Protein AF-A0A316LSP2-F1 (afdb_monomer_lite)

Radius of gyration: 18.0 Å; chains: 1; bounding box: 44×34×35 Å

Foldseek 3Di:
DDDPVVVVVLVVCVVVDDQDQDDDDPPADPVRSCVVCVVPRRVVSCCCVPPVVVVQVVVCVVVVHHDPQKDWAWDFADPPPRHTDIDIDGD

Structure (mmCIF, N/CA/C/O backbone):
data_AF-A0A316LSP2-F1
#
_entry.id   AF-A0A316LSP2-F1
#
loop_
_atom_site.group_PDB
_atom_site.id
_atom_site.type_symbol
_atom_site.label_atom_id
_atom_site.label_alt_id
_atom_site.label_comp_id
_atom_site.label_asym_id
_atom_site.label_entity_id
_atom_site.label_seq_id
_atom_site.pdbx_PDB_ins_code
_atom_site.Cartn_x
_atom_site.Cartn_y
_atom_site.Cartn_z
_atom_site.occupancy
_atom_site.B_iso_or_equiv
_atom_site.auth_seq_id
_atom_site.auth_comp_id
_atom_site.auth_asym_id
_atom_site.auth_atom_id
_atom_site.pdbx_PDB_model_num
ATOM 1 N N . VAL A 1 1 ? -16.348 6.468 16.584 1.00 65.75 1 VAL A N 1
ATOM 2 C CA . VAL A 1 1 ? -15.752 5.213 17.104 1.00 65.75 1 VAL A CA 1
ATOM 3 C C . VAL A 1 1 ? -16.022 4.129 16.073 1.00 65.75 1 VAL A C 1
ATOM 5 O O . VAL A 1 1 ? -17.129 4.108 15.553 1.00 65.75 1 VAL A O 1
ATOM 8 N N . ASP A 1 2 ? -15.022 3.329 15.694 1.00 81.44 2 ASP A N 1
ATOM 9 C CA . ASP A 1 2 ? -15.196 2.281 14.674 1.00 81.44 2 ASP A CA 1
ATOM 10 C C . ASP A 1 2 ? -16.180 1.197 15.152 1.00 81.44 2 ASP A C 1
ATOM 12 O O . ASP A 1 2 ? -16.211 0.857 16.335 1.00 81.44 2 ASP A O 1
ATOM 16 N N . ALA A 1 3 ? -16.959 0.632 14.224 1.00 92.00 3 ALA A N 1
ATOM 17 C CA . ALA A 1 3 ? -17.810 -0.524 14.503 1.00 92.00 3 ALA A CA 1
ATOM 18 C C . ALA A 1 3 ? -16.960 -1.750 14.909 1.00 92.00 3 ALA A C 1
ATOM 20 O O . ALA A 1 3 ? -15.820 -1.866 14.446 1.00 92.00 3 ALA A O 1
ATOM 21 N N . PRO A 1 4 ? -17.491 -2.705 15.702 1.00 94.38 4 PRO A N 1
ATOM 22 C CA . PRO A 1 4 ? -16.718 -3.846 16.210 1.00 94.38 4 PRO A CA 1
ATOM 23 C C . PRO A 1 4 ? -15.977 -4.640 15.125 1.00 94.38 4 PRO A C 1
ATOM 25 O O . PRO A 1 4 ? -14.801 -4.959 15.290 1.00 94.38 4 PRO A O 1
ATOM 28 N N . ALA A 1 5 ? -16.625 -4.880 13.980 1.00 93.25 5 ALA A N 1
ATOM 29 C CA . ALA A 1 5 ? -16.010 -5.563 12.842 1.00 93.25 5 ALA A CA 1
ATOM 30 C C . ALA A 1 5 ? -14.816 -4.779 12.269 1.00 93.25 5 ALA A C 1
ATOM 32 O O . ALA A 1 5 ? -13.738 -5.330 12.056 1.00 93.25 5 ALA A O 1
ATOM 33 N N . LYS A 1 6 ? -14.974 -3.463 12.090 1.00 90.88 6 LYS A N 1
ATOM 34 C CA . LYS A 1 6 ? -13.913 -2.588 11.579 1.00 90.88 6 LYS A CA 1
ATOM 35 C C . LYS A 1 6 ? -12.746 -2.482 12.563 1.00 90.88 6 LYS A C 1
ATOM 37 O O . LYS A 1 6 ? -11.591 -2.492 12.146 1.00 90.88 6 LYS A O 1
ATOM 42 N N . LEU A 1 7 ? -13.032 -2.450 13.865 1.00 93.00 7 LEU A N 1
ATOM 43 C CA . LEU A 1 7 ? -12.010 -2.467 14.910 1.00 93.00 7 LEU A CA 1
ATOM 44 C C . LEU A 1 7 ? -11.210 -3.779 14.911 1.00 93.00 7 LEU A C 1
ATOM 46 O O . LEU A 1 7 ? -9.990 -3.742 15.076 1.00 93.00 7 LEU A O 1
ATOM 50 N N . ALA A 1 8 ? -11.874 -4.921 14.714 1.00 95.00 8 ALA A N 1
ATOM 51 C CA . ALA A 1 8 ? -11.215 -6.223 14.630 1.00 95.00 8 ALA A CA 1
ATOM 52 C C . ALA A 1 8 ? -10.233 -6.283 13.449 1.00 95.00 8 ALA A C 1
ATOM 54 O O . ALA A 1 8 ? -9.053 -6.571 13.654 1.00 95.00 8 ALA A O 1
ATOM 55 N N . VAL A 1 9 ? -10.683 -5.900 12.248 1.00 95.12 9 VAL A N 1
ATOM 56 C CA . VAL A 1 9 ? -9.824 -5.828 11.050 1.00 95.12 9 VAL A CA 1
ATOM 57 C C . VAL A 1 9 ? -8.662 -4.864 11.272 1.00 95.12 9 VAL A C 1
ATOM 59 O O . VAL A 1 9 ? -7.516 -5.165 10.953 1.00 95.12 9 VAL A O 1
ATOM 62 N N . ARG A 1 10 ? -8.926 -3.709 11.887 1.00 93.56 10 ARG A N 1
ATOM 63 C CA . ARG A 1 10 ? -7.887 -2.722 12.176 1.00 93.56 10 ARG A CA 1
ATOM 64 C C . ARG A 1 10 ? -6.782 -3.281 13.075 1.00 93.56 10 ARG A C 1
ATOM 66 O O . ARG A 1 10 ? -5.614 -2.997 12.835 1.00 93.56 10 ARG A O 1
ATOM 73 N N . ARG A 1 11 ? -7.130 -4.076 14.090 1.00 93.94 11 ARG A N 1
ATOM 74 C CA . ARG A 1 11 ? -6.148 -4.722 14.979 1.00 93.94 11 ARG A CA 1
ATOM 75 C C . ARG A 1 11 ? -5.292 -5.748 14.242 1.00 93.94 11 ARG A C 1
ATOM 77 O O . ARG A 1 11 ? -4.091 -5.780 14.473 1.00 93.94 11 ARG A O 1
ATOM 84 N N . GLN A 1 12 ? -5.891 -6.521 13.337 1.00 95.50 12 GLN A N 1
ATOM 85 C CA . GLN A 1 12 ? -5.154 -7.454 12.480 1.00 95.50 12 GLN A CA 1
ATOM 86 C C . GLN A 1 12 ? -4.171 -6.706 11.572 1.00 95.50 12 GLN A C 1
ATOM 88 O O . GLN A 1 12 ? -2.988 -7.021 11.547 1.00 95.50 12 GLN A O 1
ATOM 93 N N . LEU A 1 13 ? -4.625 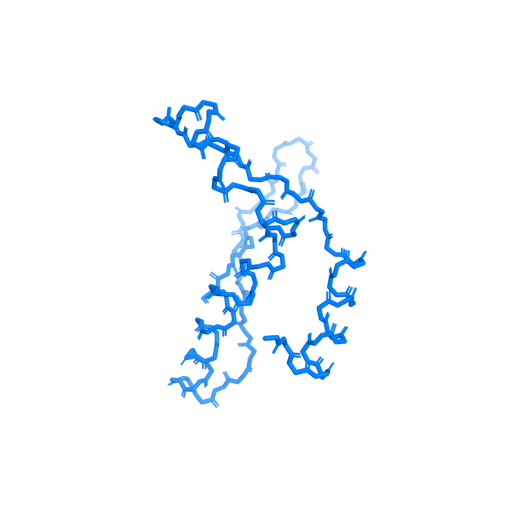-5.639 10.907 1.00 94.88 13 LEU A N 1
ATOM 94 C CA . LEU A 1 13 ? -3.769 -4.832 10.033 1.00 94.88 13 LEU A CA 1
ATOM 95 C C . LEU A 1 13 ? -2.610 -4.160 10.779 1.00 94.88 13 LEU A C 1
ATOM 97 O O . LEU A 1 13 ? -1.532 -4.023 10.217 1.00 94.88 13 LEU A O 1
ATOM 101 N N . ILE A 1 14 ? -2.812 -3.742 12.031 1.00 93.69 14 ILE A N 1
ATOM 102 C CA . ILE A 1 14 ? -1.742 -3.161 12.856 1.00 93.69 14 ILE A CA 1
ATOM 103 C C . ILE A 1 14 ? -0.641 -4.186 13.168 1.00 93.69 14 ILE A C 1
ATOM 105 O O . ILE A 1 14 ? 0.510 -3.788 13.323 1.00 93.69 14 ILE A O 1
ATOM 109 N N . ALA A 1 15 ? -0.978 -5.474 13.276 1.00 93.94 15 ALA A N 1
ATOM 110 C CA . ALA A 1 15 ? 0.001 -6.527 13.534 1.00 93.94 15 ALA A CA 1
ATOM 111 C C . ALA A 1 15 ? 0.840 -6.861 12.289 1.00 93.94 15 ALA A C 1
ATOM 113 O O . ALA A 1 15 ? 2.035 -7.111 12.411 1.00 93.94 15 ALA A O 1
ATOM 114 N N . GLU A 1 16 ? 0.220 -6.830 11.107 1.00 93.62 16 GLU A N 1
ATOM 115 C CA . GLU A 1 16 ? 0.857 -7.231 9.845 1.00 93.62 16 GLU A CA 1
ATOM 116 C C . GLU A 1 16 ? 1.600 -6.086 9.143 1.00 93.62 16 GLU A C 1
ATOM 118 O O . GLU A 1 16 ? 2.636 -6.290 8.510 1.00 93.62 16 GLU A O 1
ATOM 123 N N . LEU A 1 17 ? 1.071 -4.860 9.209 1.00 93.75 17 LEU A N 1
ATOM 124 C CA . LEU A 1 17 ? 1.622 -3.735 8.461 1.00 93.75 17 LEU A CA 1
ATOM 125 C C . LEU A 1 17 ? 2.746 -3.040 9.225 1.00 93.75 17 LEU A C 1
ATOM 127 O O . LEU A 1 17 ? 2.631 -2.714 10.407 1.00 93.75 17 LEU A O 1
ATOM 131 N N . TYR A 1 18 ? 3.806 -2.691 8.497 1.00 92.50 18 TYR A N 1
ATOM 132 C CA . TYR A 1 18 ? 4.879 -1.873 9.043 1.00 92.50 18 TYR A CA 1
ATOM 133 C C . TYR A 1 18 ? 4.373 -0.503 9.493 1.00 92.50 18 TYR A C 1
ATOM 135 O O . TYR A 1 18 ? 3.671 0.209 8.765 1.00 92.50 18 TYR A O 1
ATOM 143 N N . ASN A 1 19 ? 4.813 -0.089 10.681 1.00 90.62 19 ASN A N 1
ATOM 144 C CA . ASN A 1 19 ? 4.559 1.256 11.172 1.00 90.62 19 ASN A CA 1
ATOM 145 C C . ASN A 1 19 ? 5.550 2.255 10.560 1.00 90.62 19 ASN A C 1
ATOM 147 O O . ASN A 1 19 ? 6.564 2.616 11.162 1.00 90.62 19 ASN A O 1
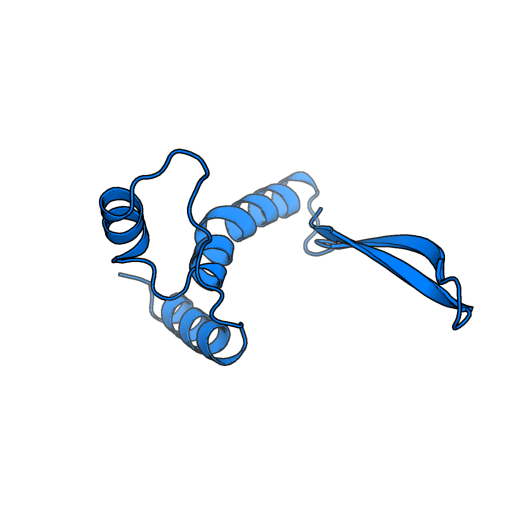ATOM 151 N N . VAL A 1 20 ? 5.245 2.686 9.338 1.00 90.38 20 VAL A N 1
ATOM 152 C CA . VAL A 1 20 ? 6.005 3.716 8.626 1.00 90.38 20 VAL A CA 1
ATOM 153 C C . VAL A 1 20 ? 5.589 5.089 9.141 1.00 90.38 20 VAL A C 1
ATOM 155 O O . VAL A 1 20 ? 4.422 5.472 9.045 1.00 90.38 20 VAL A O 1
ATOM 158 N N . ARG A 1 21 ? 6.550 5.843 9.683 1.00 87.50 21 ARG A N 1
ATOM 159 C CA . ARG A 1 21 ? 6.321 7.231 10.097 1.00 87.50 21 ARG A CA 1
ATOM 160 C C . ARG A 1 21 ? 6.198 8.118 8.857 1.00 87.50 21 ARG A C 1
ATOM 162 O O . ARG A 1 21 ? 6.950 7.916 7.907 1.00 87.50 21 ARG A O 1
ATOM 169 N N . PRO A 1 22 ? 5.278 9.093 8.853 1.00 87.31 22 PRO A N 1
ATOM 170 C CA . PRO A 1 22 ? 5.144 9.988 7.721 1.00 87.31 22 PRO A CA 1
ATOM 171 C C . PRO A 1 22 ? 6.388 10.867 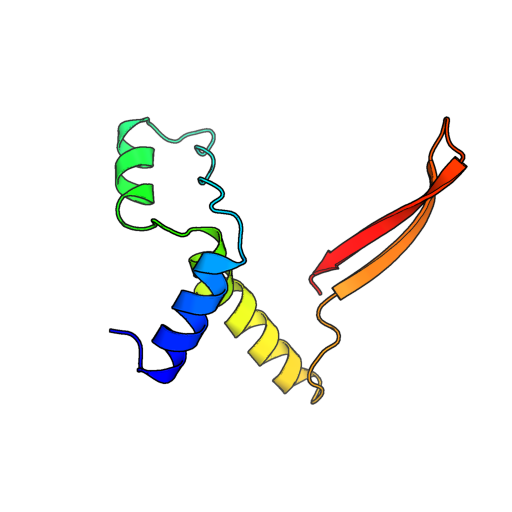7.624 1.00 87.31 22 PRO A C 1
ATOM 173 O O . PRO A 1 22 ? 6.916 11.326 8.635 1.00 87.31 22 PRO A O 1
ATOM 176 N N . GLU A 1 23 ? 6.839 11.131 6.408 1.00 89.00 23 GLU A N 1
ATOM 177 C CA . GLU A 1 23 ? 7.918 12.084 6.195 1.00 89.00 23 GLU A CA 1
ATOM 178 C C . GLU A 1 23 ? 7.427 13.517 6.436 1.00 89.00 23 GLU A C 1
ATOM 180 O O . GLU A 1 23 ? 6.228 13.838 6.382 1.00 89.00 23 GLU A O 1
ATOM 185 N N . LYS A 1 24 ? 8.381 14.385 6.766 1.00 90.75 24 LYS A N 1
ATOM 186 C CA . LYS A 1 24 ? 8.138 15.813 6.920 1.00 90.75 24 LYS A CA 1
ATOM 187 C C . LYS A 1 24 ? 7.988 16.432 5.532 1.00 90.75 24 LYS A C 1
ATOM 189 O O . LYS A 1 24 ? 8.838 16.209 4.677 1.00 90.75 24 LYS A O 1
ATOM 194 N N . LEU A 1 25 ? 6.942 17.228 5.321 1.00 90.81 25 LEU A N 1
ATOM 195 C CA . LEU A 1 25 ? 6.757 17.911 4.037 1.00 90.81 25 LEU A CA 1
ATOM 196 C C . LEU A 1 25 ? 7.815 19.014 3.861 1.00 90.81 25 LEU A C 1
ATOM 198 O O . LEU A 1 25 ? 8.252 19.617 4.844 1.00 90.81 25 LEU A O 1
ATOM 202 N N . GLU A 1 26 ? 8.195 19.314 2.614 1.00 89.06 26 GLU A N 1
ATOM 203 C CA . GLU A 1 26 ? 9.308 20.230 2.297 1.00 89.06 26 GLU A CA 1
ATOM 204 C C . GLU A 1 26 ? 9.210 21.598 2.996 1.00 89.06 26 GLU A C 1
ATOM 206 O O . GLU A 1 26 ? 10.210 22.122 3.481 1.00 89.06 26 GLU A O 1
ATOM 211 N N . LYS A 1 27 ? 7.999 22.165 3.099 1.00 92.19 27 LYS A N 1
ATOM 212 C CA . LYS A 1 27 ? 7.743 23.502 3.675 1.00 92.19 27 LYS A CA 1
ATOM 213 C C . LYS A 1 27 ? 7.153 23.478 5.089 1.00 92.19 27 LYS A C 1
ATOM 215 O O . LYS A 1 27 ? 6.722 24.507 5.598 1.00 92.19 27 LYS A O 1
ATOM 220 N N . GLU A 1 28 ? 7.101 22.315 5.726 1.00 93.12 28 GLU A N 1
ATOM 221 C CA . GLU A 1 28 ? 6.510 22.164 7.057 1.00 93.12 28 GLU A CA 1
ATOM 222 C C . GLU A 1 28 ? 7.513 22.588 8.143 1.00 93.12 28 GLU A C 1
ATOM 224 O O . GLU A 1 28 ? 8.712 22.314 8.049 1.00 93.12 28 GLU A O 1
ATOM 229 N N . SER A 1 29 ? 7.069 23.257 9.207 1.00 93.62 29 SER A N 1
ATOM 230 C CA . SER A 1 29 ? 7.903 23.490 10.395 1.00 93.62 29 SER A CA 1
ATOM 231 C C . SER A 1 29 ? 7.918 22.253 11.306 1.00 93.62 29 SER A C 1
ATOM 233 O O . SER A 1 29 ? 7.084 21.357 11.190 1.00 93.62 29 SER A O 1
ATOM 235 N N . LYS A 1 30 ? 8.865 22.162 12.252 1.00 89.88 30 LYS A N 1
ATOM 236 C CA . LYS A 1 30 ? 8.887 21.032 13.207 1.00 89.88 30 LYS A CA 1
ATOM 237 C C . LYS A 1 30 ? 7.627 20.987 14.090 1.00 89.88 30 LYS A C 1
ATOM 239 O O . LYS A 1 30 ? 7.181 19.893 14.427 1.00 89.88 30 LYS A O 1
ATOM 244 N N . SER A 1 31 ? 7.055 22.147 14.442 1.00 92.00 31 SER A N 1
ATOM 245 C CA . SER A 1 31 ? 5.808 22.218 15.227 1.00 92.00 31 SER A CA 1
ATOM 246 C C . SER A 1 31 ? 4.626 21.694 14.422 1.00 92.00 31 SER A C 1
ATOM 248 O O . SER A 1 31 ? 3.920 20.801 14.879 1.00 92.00 31 SER A O 1
ATOM 250 N N . GLN A 1 32 ? 4.492 22.165 13.178 1.00 93.06 32 GLN A N 1
ATOM 251 C CA . GLN A 1 32 ? 3.416 21.758 12.271 1.00 93.06 32 GLN A CA 1
ATOM 252 C C . GLN A 1 32 ? 3.435 20.245 12.009 1.00 93.06 32 GLN A C 1
ATOM 254 O O . GLN A 1 32 ? 2.399 19.593 12.114 1.00 93.06 32 GLN A O 1
ATOM 259 N N . TYR A 1 33 ? 4.622 19.663 11.795 1.00 91.12 33 TYR A N 1
ATOM 260 C CA . TYR A 1 33 ? 4.782 18.212 11.660 1.00 91.12 33 TYR A CA 1
ATOM 261 C C . TYR A 1 33 ? 4.285 17.457 12.895 1.00 91.12 33 TYR A C 1
ATOM 263 O O . TYR A 1 33 ? 3.556 16.469 12.781 1.00 91.12 33 TYR A O 1
ATOM 271 N N . LYS A 1 34 ? 4.654 17.923 14.093 1.00 90.00 34 LYS A N 1
ATOM 272 C CA . LYS A 1 34 ? 4.243 17.290 15.350 1.00 90.00 34 LYS A CA 1
ATOM 273 C C . LYS A 1 34 ? 2.731 17.375 15.549 1.00 90.00 34 LYS A C 1
ATOM 275 O O . LYS A 1 34 ? 2.131 16.392 15.965 1.00 90.00 34 LYS A O 1
ATOM 280 N N . GLU A 1 35 ? 2.122 18.514 15.233 1.00 91.81 35 GLU A N 1
ATOM 281 C CA . GLU A 1 35 ? 0.672 18.713 15.322 1.00 91.81 35 GLU A CA 1
ATOM 282 C C . GLU A 1 35 ? -0.085 17.816 14.338 1.00 91.81 35 GLU A C 1
ATOM 284 O O . GLU A 1 35 ? -0.986 17.085 14.751 1.00 91.81 35 GLU A O 1
ATOM 289 N N . ARG A 1 36 ? 0.334 17.782 13.067 1.00 89.75 36 ARG A N 1
ATOM 290 C CA . ARG A 1 36 ? -0.290 16.956 12.020 1.00 89.75 36 ARG A CA 1
ATOM 291 C C . ARG A 1 36 ? -0.232 15.462 12.335 1.00 89.75 36 ARG A C 1
ATOM 293 O O . ARG A 1 36 ? -1.173 14.724 12.049 1.00 89.75 36 ARG A O 1
ATOM 300 N N . THR A 1 37 ? 0.887 15.001 12.884 1.00 88.94 37 THR A N 1
ATOM 301 C CA . THR A 1 37 ? 1.149 13.567 13.093 1.00 88.94 37 THR A CA 1
ATOM 302 C C . THR A 1 37 ? 0.716 13.054 14.463 1.00 88.94 37 THR A C 1
ATOM 304 O O . THR A 1 37 ? 0.671 11.842 14.662 1.00 88.94 37 THR A O 1
ATOM 307 N N . LYS A 1 38 ? 0.337 13.949 15.384 1.00 88.25 38 LYS A N 1
ATOM 308 C CA . LYS A 1 38 ? 0.020 13.640 16.786 1.00 88.25 38 LYS A CA 1
ATOM 309 C C . LYS A 1 38 ? -0.978 12.492 16.957 1.00 88.25 38 LYS A C 1
ATOM 311 O O . LYS A 1 38 ? -0.744 11.586 17.751 1.00 88.25 38 LYS A O 1
ATOM 316 N N . GLU A 1 39 ? -2.073 12.528 16.205 1.00 85.56 39 GLU A N 1
ATOM 317 C CA . GLU A 1 39 ? -3.171 11.563 16.343 1.00 85.56 39 GLU A CA 1
ATOM 318 C C . GLU A 1 39 ? -3.006 10.336 15.429 1.00 85.56 39 GLU A C 1
ATOM 320 O O . GLU A 1 39 ? -3.637 9.297 15.641 1.00 85.56 39 GLU A O 1
ATOM 325 N N . ASN A 1 40 ? -2.127 10.412 14.424 1.00 87.69 40 ASN A N 1
ATOM 326 C CA . ASN A 1 40 ? -1.948 9.349 13.442 1.00 87.69 40 ASN A CA 1
ATOM 327 C C . ASN A 1 40 ? -0.818 8.387 13.837 1.00 87.69 40 ASN A C 1
ATOM 329 O O . ASN A 1 40 ? 0.281 8.418 13.286 1.00 87.69 40 ASN A O 1
ATOM 333 N N . ARG A 1 41 ? -1.116 7.501 14.793 1.00 86.88 41 ARG A N 1
ATOM 334 C CA . ARG A 1 41 ? -0.173 6.469 15.270 1.00 86.88 41 ARG A CA 1
ATOM 335 C C . ARG A 1 41 ? 0.118 5.357 14.261 1.00 86.88 41 ARG A C 1
ATOM 337 O O . ARG A 1 41 ? 1.154 4.711 14.386 1.00 86.88 41 ARG A O 1
ATOM 344 N N . PHE A 1 42 ? -0.787 5.128 13.305 1.00 92.00 42 PHE A N 1
ATOM 345 C CA . PHE A 1 42 ? -0.687 4.054 12.310 1.00 92.00 42 PHE A CA 1
ATOM 346 C C . PHE A 1 42 ? -0.968 4.598 10.900 1.00 92.00 42 PHE A C 1
ATOM 348 O O . PHE A 1 42 ? -2.051 4.367 10.352 1.00 92.00 42 PHE A O 1
ATOM 355 N N . PRO A 1 43 ? -0.007 5.321 10.296 1.00 92.69 43 PRO A N 1
ATOM 356 C CA . PRO A 1 43 ? -0.228 6.068 9.058 1.00 92.69 43 PRO A CA 1
ATOM 357 C C . PRO A 1 43 ? -0.641 5.205 7.870 1.00 92.69 43 PRO A C 1
ATOM 359 O O . PRO A 1 43 ? -1.527 5.593 7.113 1.00 92.69 43 PRO A O 1
ATOM 362 N N . VAL A 1 44 ? -0.044 4.019 7.731 1.00 93.81 44 VAL A N 1
ATOM 363 C CA . VAL A 1 44 ? -0.355 3.085 6.637 1.00 93.81 44 VAL A CA 1
ATOM 364 C C . VAL A 1 44 ? -1.791 2.571 6.749 1.00 93.81 44 VAL A C 1
ATOM 366 O O . VAL A 1 44 ? -2.525 2.560 5.764 1.00 93.81 44 VAL A O 1
ATOM 369 N N . VAL A 1 45 ? -2.219 2.209 7.962 1.00 94.06 45 VAL A N 1
ATOM 370 C CA . VAL A 1 45 ? -3.588 1.749 8.237 1.00 94.06 45 VAL A CA 1
ATOM 371 C C . VAL A 1 45 ? -4.594 2.865 7.953 1.00 94.06 45 VAL A C 1
ATOM 373 O O . VAL A 1 45 ? -5.626 2.621 7.329 1.00 94.06 45 VAL A O 1
ATOM 376 N N . GLU A 1 46 ? -4.291 4.100 8.362 1.00 92.94 46 GLU A N 1
ATOM 377 C CA . GLU A 1 46 ? -5.159 5.244 8.065 1.00 92.94 46 GLU A CA 1
ATOM 378 C C . GLU A 1 46 ? -5.254 5.528 6.568 1.00 92.94 46 GLU A C 1
ATOM 380 O O . GLU A 1 46 ? -6.358 5.725 6.063 1.00 92.94 46 GLU A O 1
ATOM 385 N N . LYS A 1 47 ? -4.135 5.480 5.838 1.00 92.88 47 LYS A N 1
ATOM 386 C CA . LYS A 1 47 ? -4.133 5.634 4.378 1.00 92.88 47 LYS A CA 1
ATOM 387 C C . LYS A 1 47 ? -4.983 4.558 3.699 1.00 92.88 47 LYS A C 1
ATOM 389 O O . LYS A 1 47 ? -5.765 4.859 2.798 1.00 92.88 47 LYS A O 1
ATOM 394 N N . LEU A 1 48 ? -4.879 3.311 4.161 1.00 94.19 48 LEU A N 1
ATOM 395 C CA . LEU A 1 48 ? -5.650 2.194 3.624 1.00 94.19 48 LEU A CA 1
ATOM 396 C C . LEU A 1 48 ? -7.158 2.426 3.766 1.00 94.19 48 LEU A C 1
ATOM 398 O O . LEU A 1 48 ? -7.884 2.275 2.789 1.00 94.19 48 LEU A O 1
ATOM 402 N N . PHE A 1 49 ? -7.631 2.844 4.942 1.00 93.69 49 PHE A N 1
ATOM 403 C CA . PHE A 1 49 ? -9.063 3.065 5.165 1.00 93.69 49 PHE A CA 1
ATOM 404 C C . PHE A 1 49 ? -9.596 4.382 4.595 1.00 93.69 49 PHE A C 1
ATOM 406 O O . PHE A 1 49 ? -10.745 4.418 4.161 1.00 93.69 49 PHE A O 1
ATOM 413 N N . ARG A 1 50 ? -8.814 5.467 4.630 1.00 93.88 50 ARG A N 1
ATOM 414 C CA . ARG A 1 50 ? -9.287 6.801 4.222 1.00 93.88 50 ARG A CA 1
ATOM 415 C C . ARG A 1 50 ? -9.148 7.060 2.730 1.00 93.88 50 ARG A C 1
ATOM 417 O O . ARG A 1 50 ? -9.973 7.776 2.181 1.00 93.88 50 ARG A O 1
ATOM 424 N N . GLU A 1 51 ? -8.117 6.509 2.094 1.00 94.94 51 GLU A N 1
ATOM 425 C CA . GLU A 1 51 ? -7.797 6.809 0.694 1.00 94.94 51 GLU A CA 1
ATOM 426 C C . GLU A 1 51 ? -8.024 5.595 -0.209 1.00 94.94 51 GLU A C 1
ATOM 428 O O . GLU A 1 51 ? -8.760 5.679 -1.191 1.00 94.94 51 GLU A O 1
ATOM 433 N N . LEU A 1 52 ? -7.413 4.450 0.117 1.00 95.75 52 LEU A N 1
ATOM 434 C CA . LEU A 1 52 ? -7.426 3.290 -0.783 1.00 95.75 52 LEU A CA 1
ATOM 435 C C . LEU A 1 52 ? -8.778 2.570 -0.791 1.00 95.75 52 LEU A C 1
ATOM 437 O O . LEU A 1 52 ? -9.303 2.280 -1.862 1.00 95.75 52 LEU A O 1
ATOM 441 N N . ALA A 1 53 ? -9.359 2.302 0.379 1.00 94.06 53 ALA A N 1
ATOM 442 C CA . ALA A 1 53 ? -10.640 1.612 0.496 1.00 94.06 53 ALA A CA 1
ATOM 443 C C . ALA A 1 53 ? -11.773 2.287 -0.306 1.00 94.06 53 ALA A C 1
ATOM 445 O O . ALA A 1 53 ? -12.390 1.587 -1.109 1.00 94.06 53 ALA A O 1
ATOM 446 N N . PRO A 1 54 ? -12.037 3.609 -0.179 1.00 96.06 54 PRO A N 1
ATOM 447 C CA . PRO A 1 54 ? -13.081 4.247 -0.981 1.00 96.06 54 PRO A CA 1
ATOM 448 C C . PRO A 1 54 ? -12.748 4.246 -2.477 1.00 96.06 54 PRO A C 1
ATOM 450 O O . PRO A 1 54 ? -13.618 3.929 -3.281 1.00 96.06 54 PRO A O 1
ATOM 453 N N . ARG A 1 55 ? -11.487 4.504 -2.863 1.00 95.69 55 ARG A N 1
ATOM 454 C CA . ARG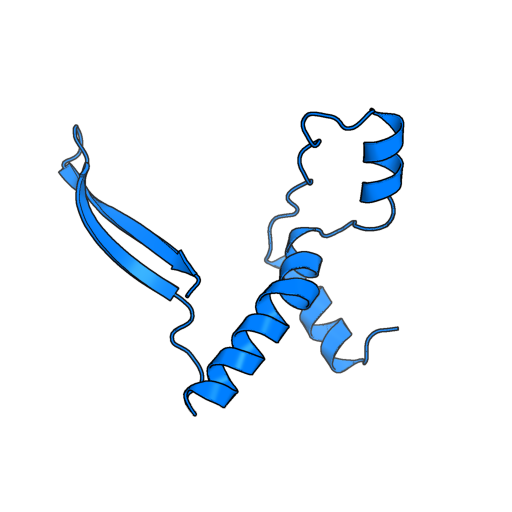 A 1 55 ? -11.053 4.450 -4.273 1.00 95.69 55 ARG A CA 1
ATOM 455 C C . ARG A 1 55 ? -11.379 3.098 -4.915 1.00 95.69 55 ARG A C 1
ATOM 457 O O . ARG A 1 55 ? -11.888 3.053 -6.035 1.00 95.69 55 ARG A O 1
ATOM 464 N N . TYR A 1 56 ? -11.088 2.002 -4.221 1.00 96.25 56 TYR A N 1
ATOM 465 C CA . TYR A 1 56 ? -11.315 0.659 -4.751 1.00 96.25 56 TYR A CA 1
ATOM 466 C C . TYR A 1 56 ? -12.764 0.194 -4.656 1.00 96.25 56 TYR A C 1
ATOM 468 O O . TYR A 1 56 ? -13.186 -0.574 -5.517 1.00 96.25 56 TYR A O 1
ATOM 476 N N . ALA A 1 57 ? -13.533 0.691 -3.685 1.00 95.25 57 ALA A N 1
ATOM 477 C CA . ALA A 1 57 ? -14.978 0.487 -3.653 1.00 95.25 57 ALA A CA 1
ATOM 478 C C . ALA A 1 57 ? -15.630 1.100 -4.904 1.00 95.25 57 ALA A C 1
ATOM 480 O O . ALA A 1 57 ? -16.285 0.390 -5.662 1.00 95.25 57 ALA A O 1
ATOM 481 N N . THR A 1 58 ? -15.327 2.371 -5.203 1.00 95.31 58 THR A N 1
ATOM 482 C CA . THR A 1 58 ? -15.825 3.050 -6.412 1.00 95.31 58 THR A CA 1
ATOM 483 C C . THR A 1 58 ? -15.388 2.341 -7.695 1.00 95.31 58 THR A C 1
ATOM 485 O O . THR A 1 58 ? -16.172 2.210 -8.631 1.00 95.31 58 THR A O 1
ATOM 488 N N . ARG A 1 59 ? -14.146 1.841 -7.755 1.00 94.25 59 ARG A N 1
ATOM 489 C CA . ARG A 1 59 ? -13.663 1.057 -8.903 1.00 94.25 59 ARG A CA 1
ATOM 490 C C . ARG A 1 59 ? -14.444 -0.249 -9.080 1.00 94.25 59 ARG A C 1
ATOM 492 O O . ARG A 1 59 ? -14.804 -0.580 -10.207 1.00 94.25 59 ARG A O 1
ATOM 499 N N . ALA A 1 60 ? -14.667 -0.987 -7.994 1.00 94.81 60 ALA A N 1
ATOM 500 C CA . ALA A 1 60 ? -15.393 -2.252 -8.029 1.00 94.81 60 ALA A CA 1
ATOM 501 C C . ALA A 1 60 ? -16.843 -2.052 -8.491 1.00 94.81 60 ALA A C 1
ATOM 503 O O . ALA A 1 60 ? -17.337 -2.832 -9.302 1.00 94.81 60 ALA A O 1
ATOM 504 N N . GLU A 1 61 ? -17.485 -0.972 -8.037 1.00 95.19 61 GLU A N 1
ATOM 505 C CA . GLU A 1 61 ? -18.821 -0.566 -8.481 1.00 95.19 61 GLU A CA 1
ATOM 506 C C . GLU A 1 61 ? -18.836 -0.185 -9.968 1.00 95.19 61 GLU A C 1
ATOM 508 O O . GLU A 1 61 ? -19.647 -0.709 -10.726 1.00 95.19 61 GLU A O 1
ATOM 513 N N . ALA A 1 62 ? -17.907 0.668 -10.412 1.00 93.31 62 ALA A N 1
ATOM 514 C CA . ALA A 1 62 ? -17.861 1.157 -11.792 1.00 93.31 62 ALA A CA 1
ATOM 515 C C . ALA A 1 62 ? -17.574 0.056 -12.829 1.00 93.31 62 ALA A C 1
ATOM 517 O O . ALA A 1 62 ? -18.079 0.116 -13.948 1.00 93.31 62 ALA A O 1
ATOM 518 N N . LEU A 1 63 ? -16.750 -0.934 -12.476 1.00 92.19 63 LEU A N 1
ATOM 519 C CA . LEU A 1 63 ? -16.395 -2.048 -13.363 1.00 92.19 63 LEU A CA 1
ATOM 520 C C . LEU A 1 63 ? -17.319 -3.263 -13.201 1.00 92.19 63 LEU A C 1
ATOM 522 O O . LEU A 1 63 ? -17.205 -4.210 -13.976 1.00 92.19 63 LEU A O 1
ATOM 526 N N . GLY A 1 64 ? -18.182 -3.277 -12.179 1.00 92.75 64 GLY A N 1
ATOM 527 C CA . GLY A 1 64 ? -18.982 -4.449 -11.812 1.00 92.75 64 GLY A CA 1
ATOM 528 C C . GLY A 1 64 ? -18.143 -5.668 -11.404 1.00 92.75 64 GLY A C 1
ATOM 529 O O . GLY A 1 64 ? -18.647 -6.789 -11.398 1.00 92.75 64 GLY A O 1
ATOM 530 N N . GLN A 1 65 ? -16.858 -5.472 -11.088 1.00 89.88 65 GLN A N 1
ATOM 531 C CA . GLN A 1 65 ? -15.905 -6.540 -10.802 1.00 89.88 65 GLN A CA 1
ATOM 532 C C . GLN A 1 65 ? -15.056 -6.198 -9.576 1.00 89.88 65 GLN A C 1
ATOM 534 O O . GLN A 1 65 ? -14.344 -5.195 -9.547 1.00 89.88 65 GLN A O 1
ATOM 539 N N . GLY A 1 66 ? -15.086 -7.085 -8.578 1.00 90.69 66 GLY A N 1
ATOM 540 C CA . GLY A 1 66 ? -14.175 -7.043 -7.436 1.00 90.69 66 GLY A CA 1
ATOM 541 C C . GLY A 1 66 ? -12.802 -7.638 -7.768 1.00 90.69 66 GLY A C 1
ATOM 542 O O . GLY A 1 66 ? -12.700 -8.626 -8.496 1.00 90.69 66 GLY A O 1
ATOM 543 N N . GLY A 1 67 ? -11.741 -7.064 -7.195 1.00 92.06 67 GLY A N 1
ATOM 544 C CA . GLY A 1 67 ? -10.359 -7.518 -7.390 1.00 92.06 67 GLY A CA 1
ATOM 545 C C . GLY A 1 67 ? -9.596 -6.755 -8.479 1.00 92.06 67 GLY A C 1
ATOM 546 O O . GLY A 1 67 ? -10.026 -5.707 -8.950 1.00 92.06 67 GLY A O 1
ATOM 547 N N . GLY A 1 68 ? -8.411 -7.256 -8.853 1.00 94.00 68 GLY A N 1
ATOM 548 C CA . GLY A 1 68 ? -7.568 -6.610 -9.872 1.00 94.00 68 GLY A CA 1
ATOM 549 C C . GLY A 1 68 ? -7.017 -5.240 -9.452 1.00 94.00 68 GLY A C 1
ATOM 550 O O . GLY A 1 68 ? -6.932 -4.326 -10.270 1.00 94.00 68 GLY A O 1
ATOM 551 N N . TYR A 1 69 ? -6.678 -5.083 -8.170 1.00 95.31 69 TYR A N 1
ATOM 552 C CA . TYR A 1 69 ? -6.200 -3.820 -7.589 1.00 95.31 69 TYR A CA 1
ATOM 553 C C . TYR A 1 69 ? -4.732 -3.513 -7.891 1.00 95.31 69 TYR A C 1
ATOM 555 O O . TYR A 1 69 ? -4.270 -2.406 -7.628 1.00 95.31 69 TYR A O 1
ATOM 563 N N . THR A 1 70 ? -3.995 -4.488 -8.419 1.00 96.3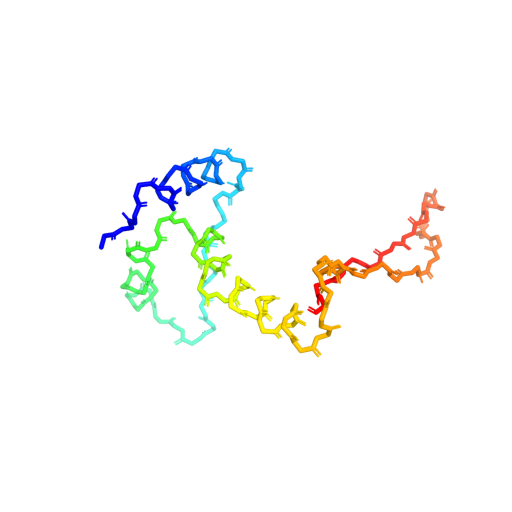8 70 THR A N 1
ATOM 564 C CA . THR A 1 70 ? -2.583 -4.349 -8.758 1.00 96.38 70 THR A CA 1
ATOM 565 C C . THR A 1 70 ? -2.317 -4.694 -10.215 1.00 96.38 70 THR A C 1
ATOM 567 O O . THR A 1 70 ? -3.012 -5.510 -10.826 1.00 96.38 70 THR A O 1
ATOM 570 N N . ARG A 1 71 ? -1.281 -4.071 -10.773 1.00 96.44 71 ARG A N 1
ATOM 571 C CA . ARG A 1 71 ? -0.748 -4.355 -12.105 1.00 96.44 71 ARG A CA 1
ATOM 572 C C . ARG A 1 71 ? 0.746 -4.626 -12.006 1.00 96.44 71 ARG A C 1
ATOM 574 O O . ARG A 1 71 ? 1.449 -3.931 -11.282 1.00 96.44 71 ARG A O 1
ATOM 581 N N . ILE A 1 72 ? 1.214 -5.610 -12.772 1.00 97.75 72 ILE A N 1
ATOM 582 C CA . ILE A 1 72 ? 2.633 -5.937 -12.928 1.00 97.75 72 ILE A CA 1
ATOM 583 C C . ILE A 1 72 ? 3.065 -5.562 -14.347 1.00 97.75 72 ILE A C 1
ATOM 585 O O . ILE A 1 72 ? 2.487 -6.054 -15.316 1.00 97.75 72 ILE A O 1
ATOM 589 N N . ILE A 1 73 ? 4.088 -4.717 -14.465 1.00 97.25 73 ILE A N 1
ATOM 590 C CA . ILE A 1 73 ? 4.716 -4.336 -15.736 1.00 97.25 73 ILE A CA 1
ATOM 591 C C . ILE A 1 73 ? 6.123 -4.929 -15.764 1.00 97.25 73 ILE A C 1
ATOM 593 O O . ILE A 1 73 ? 6.945 -4.626 -14.901 1.00 97.25 73 ILE A O 1
ATOM 597 N N . LYS A 1 74 ? 6.408 -5.787 -16.745 1.00 96.94 74 LYS A N 1
ATOM 598 C CA . LYS A 1 74 ? 7.735 -6.397 -16.921 1.00 96.94 74 LYS A CA 1
ATOM 599 C C . LYS A 1 74 ? 8.692 -5.375 -17.531 1.00 96.94 74 LYS A C 1
ATOM 601 O O . LYS A 1 74 ? 8.340 -4.757 -18.531 1.00 96.94 74 LYS A O 1
ATOM 606 N N . MET A 1 75 ? 9.880 -5.210 -16.949 1.00 93.25 75 MET A N 1
ATOM 607 C CA . MET A 1 75 ? 10.895 -4.278 -17.466 1.00 93.25 75 MET A CA 1
ATOM 608 C C . MET A 1 75 ? 12.040 -4.982 -18.204 1.00 93.25 75 MET A C 1
ATOM 610 O O . MET A 1 75 ? 12.565 -4.432 -19.165 1.00 93.25 75 MET A O 1
ATOM 614 N N . GLY A 1 76 ? 12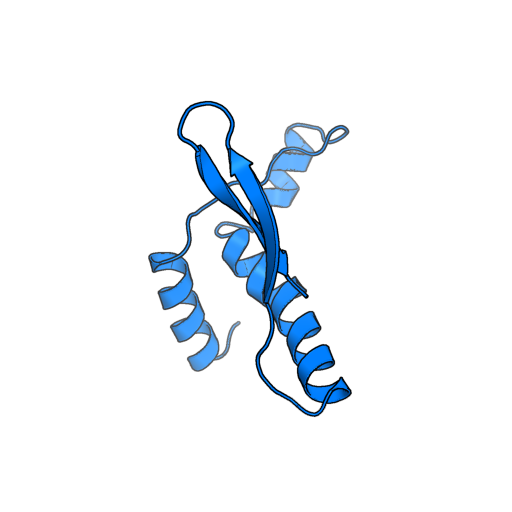.407 -6.193 -17.776 1.00 94.44 76 GLY A N 1
ATOM 615 C CA . GLY A 1 76 ? 13.570 -6.943 -18.262 1.00 94.44 76 GLY A CA 1
ATOM 616 C C . GLY A 1 76 ? 14.599 -7.199 -17.151 1.00 94.44 76 GLY A C 1
ATOM 617 O O . GLY A 1 76 ? 14.366 -6.819 -15.997 1.00 94.44 76 GLY A O 1
ATOM 618 N N . PRO A 1 77 ? 15.733 -7.847 -17.464 1.00 97.56 77 PRO A N 1
ATOM 619 C CA . PRO A 1 77 ? 16.695 -8.285 -16.460 1.00 97.56 77 PRO A CA 1
ATOM 620 C C . PRO A 1 77 ? 17.503 -7.124 -15.863 1.00 97.56 77 PRO A C 1
ATOM 622 O O . PRO A 1 77 ? 17.957 -6.213 -16.562 1.00 97.56 77 PRO A O 1
ATOM 625 N N . ARG A 1 78 ? 17.730 -7.174 -14.548 1.00 97.75 78 ARG A N 1
ATOM 626 C CA . ARG A 1 78 ? 18.592 -6.242 -13.818 1.00 97.75 78 ARG A CA 1
ATOM 627 C C . ARG A 1 78 ? 20.048 -6.453 -14.226 1.00 97.75 78 ARG A C 1
ATOM 629 O O . ARG A 1 78 ? 20.552 -7.572 -14.317 1.00 97.75 78 ARG A O 1
ATOM 636 N N . ARG A 1 79 ? 20.760 -5.349 -14.450 1.00 96.62 79 ARG A N 1
ATOM 637 C CA . ARG A 1 79 ? 22.188 -5.386 -14.772 1.00 96.62 79 ARG A CA 1
ATOM 638 C C . ARG A 1 79 ? 22.992 -5.890 -13.566 1.00 96.62 79 ARG A C 1
ATOM 640 O O . ARG A 1 79 ? 22.963 -5.258 -12.515 1.00 96.62 79 ARG A O 1
ATOM 647 N N . GLY A 1 80 ? 23.749 -6.971 -13.752 1.00 96.44 80 GLY A N 1
ATOM 648 C CA . GLY A 1 80 ? 24.657 -7.546 -12.750 1.00 96.44 80 GLY A CA 1
ATOM 649 C C . GLY A 1 80 ? 24.316 -8.993 -12.396 1.00 96.44 80 GLY A C 1
ATOM 650 O O . GLY A 1 80 ? 25.158 -9.866 -12.569 1.00 96.44 80 GLY A O 1
ATOM 651 N N . ASP A 1 81 ? 23.081 -9.244 -11.963 1.00 97.62 81 ASP A N 1
ATOM 652 C CA . ASP A 1 81 ? 22.569 -10.567 -11.567 1.00 97.62 81 ASP A CA 1
ATOM 653 C C . ASP A 1 81 ? 21.601 -11.182 -12.596 1.00 97.62 81 ASP A C 1
ATOM 655 O O . ASP A 1 81 ? 21.179 -12.324 -12.431 1.00 97.62 81 ASP A O 1
ATOM 659 N N . ALA A 1 82 ? 21.254 -10.435 -13.653 1.00 96.31 82 ALA A N 1
ATOM 660 C CA . ALA A 1 82 ? 20.282 -10.817 -14.678 1.00 96.31 82 ALA A CA 1
ATOM 661 C C . ALA A 1 82 ? 18.897 -11.196 -14.113 1.00 96.31 82 ALA A C 1
ATOM 663 O O . ALA A 1 82 ? 18.137 -11.917 -14.758 1.00 96.31 82 ALA A O 1
ATOM 664 N N . ALA A 1 83 ? 18.544 -10.700 -12.921 1.00 97.88 83 ALA A N 1
ATOM 665 C CA . ALA A 1 83 ? 17.257 -10.990 -12.300 1.00 97.88 83 ALA A CA 1
ATOM 666 C C . ALA A 1 83 ? 16.119 -10.242 -13.014 1.00 97.88 83 ALA A C 1
ATOM 668 O O . ALA A 1 83 ? 16.187 -9.024 -13.178 1.00 97.88 83 ALA A O 1
ATOM 669 N N . GLU A 1 84 ? 15.056 -10.944 -13.409 1.00 97.62 84 GLU A N 1
ATOM 670 C CA . GLU A 1 84 ? 13.883 -10.335 -14.048 1.00 97.62 84 GLU A CA 1
ATOM 671 C C . GLU A 1 84 ? 13.202 -9.313 -13.128 1.00 97.62 84 GLU A C 1
ATOM 673 O O . GLU A 1 84 ? 12.803 -9.625 -12.003 1.00 97.62 84 GLU A O 1
ATOM 678 N N . MET A 1 85 ? 13.049 -8.083 -13.622 1.00 97.94 85 MET A N 1
ATOM 679 C CA . MET A 1 85 ? 12.458 -6.980 -12.871 1.00 97.94 85 MET A CA 1
ATOM 680 C C . MET A 1 85 ? 11.038 -6.673 -13.316 1.00 97.94 85 MET A C 1
ATOM 682 O O . MET A 1 85 ? 10.687 -6.724 -14.501 1.00 97.94 85 MET A O 1
ATOM 686 N N . VAL A 1 86 ? 10.238 -6.243 -12.344 1.00 97.75 86 VAL A N 1
ATOM 687 C CA . VAL A 1 86 ? 8.883 -5.755 -12.571 1.00 97.75 86 VAL A CA 1
ATOM 688 C C . VAL A 1 86 ? 8.625 -4.459 -11.815 1.00 97.75 86 VAL A C 1
ATOM 690 O O . VAL A 1 86 ? 9.193 -4.227 -10.747 1.00 97.75 86 VAL A O 1
ATOM 693 N N . VAL A 1 87 ? 7.724 -3.643 -12.355 1.00 97.44 87 VAL A N 1
ATOM 694 C CA . VAL A 1 87 ? 7.049 -2.573 -11.617 1.00 97.44 87 VAL A CA 1
ATOM 695 C C . VAL A 1 87 ? 5.702 -3.110 -11.148 1.00 97.44 87 VAL A C 1
ATOM 697 O O . VAL A 1 87 ? 4.931 -3.632 -11.955 1.00 97.44 87 VAL A O 1
ATOM 700 N N . LEU A 1 88 ? 5.430 -3.002 -9.848 1.00 97.50 88 LEU A N 1
ATOM 701 C CA . LEU A 1 88 ? 4.141 -3.335 -9.248 1.00 97.50 88 LEU A CA 1
ATOM 702 C C . LEU A 1 88 ? 3.418 -2.039 -8.877 1.00 97.50 88 LEU A C 1
ATOM 704 O O . LEU A 1 88 ? 3.934 -1.250 -8.087 1.00 97.50 88 LEU A O 1
ATOM 708 N N . GLU A 1 89 ? 2.221 -1.839 -9.418 1.00 96.88 89 GLU A N 1
ATOM 709 C CA . GLU A 1 89 ? 1.451 -0.605 -9.241 1.00 96.88 89 GLU A CA 1
ATOM 710 C C . GLU A 1 89 ? 0.032 -0.883 -8.748 1.00 96.88 89 GLU A C 1
ATOM 712 O O . GLU A 1 89 ? -0.540 -1.937 -9.019 1.00 96.88 89 GLU A O 1
ATOM 717 N N . LEU A 1 90 ? -0.534 0.095 -8.042 1.00 95.69 90 LEU A N 1
ATOM 718 C CA . LEU A 1 90 ? -1.928 0.139 -7.600 1.00 95.69 90 LEU A CA 1
ATOM 719 C C . LEU A 1 90 ? -2.809 0.780 -8.688 1.00 95.69 90 LEU A C 1
ATOM 721 O O . LEU A 1 90 ? -2.465 1.856 -9.184 1.00 95.69 90 LEU A O 1
ATOM 725 N N . VAL A 1 91 ? -3.938 0.150 -9.039 1.00 89.75 91 VAL A N 1
ATOM 726 C CA . VAL A 1 91 ? -4.772 0.518 -10.211 1.00 89.75 91 VAL A CA 1
ATOM 727 C C . VAL A 1 91 ? -5.947 1.423 -9.866 1.00 89.75 91 VAL A C 1
ATOM 729 O O . VAL A 1 91 ? -6.646 1.222 -8.862 1.00 89.75 91 VAL A O 1
#

pLDDT: mean 93.04, std 4.26, range [65.75, 97.94]

Secondary structure (DSSP, 8-state):
---HHHHHHHHHHHHHS--PPPPPPTT--HHHHHHHHTT-S-HHHHHIIIIIHHHHHHHHHHHT-----EEEEEEEEPTTT--EEEEEEE-

Sequence (91 aa):
VDAPAKLAVRRQLIAELYNVRPEKLEKESKSQYKERTKENRFPVVEKLFRELAPRYATRAEALGQGGGYTRIIKMGPRRGDAAEMVVLELV